Protein AF-A0A0F8V818-F1 (afdb_monomer)

Foldseek 3Di:
DDPDPVVVVVVVVVVVLPDQVVVVPCPPPDNDPVVVVVVVVVVVVVVVVVVVVVLVVLLVLLVVLVVQLVVLVVVVVVCVVDVDDDDDDVDPPVVSVCSNPVSVVCNVVGDPVSVVVNVVVVVVVVVVSVVSVVVVVVVVVVVD

Mean predicted aligned error: 12.67 Å

Secondary structure (DSSP, 8-state):
-PPPHHHHHHHHHHHT--S-TTTS---TT--S-HHHHHHHHHHHHHHHHTT-HHHHHHHHHHHHHHHHHHHHHHHHHHHHH----S---TTTTHHHHHHHHHHHHHGGGS-HHHHHHHHHHHHHHHHHHHHHHHHHHHHTTS--

Structure (mmCIF, N/CA/C/O backbone):
data_AF-A0A0F8V818-F1
#
_entry.id   AF-A0A0F8V818-F1
#
loop_
_atom_site.group_PDB
_atom_site.id
_atom_site.type_symbol
_atom_site.label_atom_id
_atom_site.label_alt_id
_atom_site.label_comp_id
_atom_site.label_asym_id
_atom_site.label_entity_id
_atom_site.label_seq_id
_atom_site.pdbx_PDB_ins_code
_atom_site.Cartn_x
_atom_site.Cartn_y
_atom_site.Cartn_z
_atom_site.occupancy
_atom_site.B_iso_or_equiv
_atom_site.auth_seq_id
_atom_site.auth_comp_id
_atom_site.auth_asym_id
_atom_site.auth_atom_id
_atom_site.pdbx_PDB_model_num
ATOM 1 N N . MET A 1 1 ? 0.451 -26.853 32.363 1.00 45.69 1 MET A N 1
ATOM 2 C CA . MET A 1 1 ? 1.096 -26.268 31.167 1.00 45.69 1 MET A CA 1
ATOM 3 C C . MET A 1 1 ? 0.194 -25.145 30.674 1.00 45.69 1 MET A C 1
ATOM 5 O O . MET A 1 1 ? -0.878 -25.428 30.160 1.00 45.69 1 MET A O 1
ATOM 9 N N . ILE A 1 2 ? 0.528 -23.893 30.990 1.00 48.06 2 ILE A N 1
ATOM 10 C CA . ILE A 1 2 ? -0.340 -22.730 30.742 1.00 48.06 2 ILE A CA 1
ATOM 11 C C . ILE A 1 2 ? -0.187 -22.356 29.259 1.00 48.06 2 ILE A C 1
ATOM 13 O O . ILE A 1 2 ? 0.933 -22.058 28.848 1.00 48.06 2 ILE A O 1
ATOM 17 N N . PRO A 1 3 ? -1.241 -22.419 28.425 1.00 54.75 3 PRO A N 1
ATOM 18 C CA . PRO A 1 3 ? -1.133 -22.014 27.030 1.00 54.75 3 PRO A CA 1
ATOM 19 C C . PRO A 1 3 ? -0.863 -20.508 26.973 1.00 54.75 3 PRO A C 1
ATOM 21 O O . PRO A 1 3 ? -1.653 -19.705 27.469 1.00 54.75 3 PRO A O 1
ATOM 24 N N . ASN A 1 4 ? 0.279 -20.137 26.397 1.00 67.75 4 ASN A N 1
ATOM 25 C CA . ASN A 1 4 ? 0.722 -18.754 26.282 1.00 67.75 4 ASN A CA 1
ATOM 26 C C . ASN A 1 4 ? -0.331 -17.928 25.527 1.00 67.75 4 ASN A C 1
ATOM 28 O O . ASN A 1 4 ? -0.783 -18.317 24.451 1.00 67.75 4 ASN A O 1
ATOM 32 N N . VAL A 1 5 ? -0.699 -16.764 26.067 1.00 65.06 5 VAL A N 1
ATOM 33 C CA . VAL A 1 5 ? -1.659 -15.813 25.465 1.00 65.06 5 VAL A CA 1
ATOM 34 C C . VAL A 1 5 ? -1.355 -15.499 23.995 1.00 65.06 5 VAL A C 1
ATOM 36 O O . VAL A 1 5 ? -2.276 -15.341 23.195 1.00 65.06 5 VAL A O 1
ATOM 39 N N . ASN A 1 6 ? -0.076 -15.522 23.612 1.00 59.53 6 ASN A N 1
ATOM 40 C CA . ASN A 1 6 ? 0.376 -15.337 22.234 1.00 59.53 6 ASN A CA 1
ATOM 41 C C . ASN A 1 6 ? -0.297 -16.330 21.267 1.00 59.53 6 ASN A C 1
ATOM 43 O O . ASN A 1 6 ? -0.726 -15.945 20.182 1.00 59.53 6 ASN A O 1
ATOM 47 N N . THR A 1 7 ? -0.498 -17.586 21.677 1.00 63.19 7 THR A N 1
ATOM 48 C CA . THR A 1 7 ? -1.087 -18.639 20.835 1.00 63.19 7 THR A CA 1
ATOM 49 C C . THR A 1 7 ? -2.550 -18.354 20.467 1.00 63.19 7 THR A C 1
ATOM 51 O O . THR A 1 7 ? -2.980 -18.689 19.362 1.00 63.19 7 THR A O 1
ATOM 54 N N . TYR A 1 8 ? -3.317 -17.688 21.339 1.00 65.75 8 TYR A N 1
ATOM 55 C CA . TYR A 1 8 ? -4.704 -17.298 21.045 1.00 65.75 8 TYR A CA 1
ATOM 56 C C . TYR A 1 8 ? -4.784 -16.135 20.052 1.00 65.75 8 TYR A C 1
ATOM 58 O O . TYR A 1 8 ? -5.671 -16.122 19.199 1.00 65.75 8 TYR A O 1
ATOM 66 N N . ILE A 1 9 ? -3.836 -15.196 20.123 1.00 63.19 9 ILE A N 1
ATOM 67 C CA . ILE A 1 9 ? -3.752 -14.057 19.200 1.00 63.19 9 ILE A CA 1
ATOM 68 C C . ILE A 1 9 ? -3.448 -14.565 17.785 1.00 63.19 9 ILE A C 1
ATOM 70 O O . ILE A 1 9 ? -4.182 -14.243 16.851 1.00 63.19 9 ILE A O 1
ATOM 74 N N . TYR A 1 10 ? -2.455 -15.449 17.625 1.00 63.62 10 TYR A N 1
ATOM 75 C CA . TYR A 1 10 ? -2.137 -16.048 16.321 1.00 63.62 10 TYR A CA 1
ATOM 76 C C . TYR A 1 10 ? -3.297 -16.882 15.755 1.00 63.62 10 TYR A C 1
ATOM 78 O O . TYR A 1 10 ? -3.594 -16.814 14.560 1.00 63.62 10 TYR A O 1
ATOM 86 N N . LYS A 1 11 ? -4.005 -17.630 16.613 1.00 60.75 11 LYS A N 1
ATOM 87 C CA . LYS A 1 11 ? -5.170 -18.435 16.214 1.00 60.75 11 LYS A CA 1
ATOM 88 C C . LYS A 1 11 ? -6.365 -17.576 15.788 1.00 60.75 11 LYS A C 1
ATOM 90 O O . LYS A 1 11 ? -7.110 -17.989 14.903 1.00 60.75 11 LYS A O 1
ATOM 95 N N . ASN A 1 12 ? -6.559 -16.399 16.382 1.00 57.84 12 ASN A N 1
ATOM 96 C CA . ASN A 1 12 ? -7.631 -15.485 15.985 1.00 57.84 12 ASN A CA 1
ATOM 97 C C . ASN A 1 12 ? -7.289 -14.713 14.702 1.00 57.84 12 ASN A C 1
ATOM 99 O O . ASN A 1 12 ? -8.152 -14.601 13.840 1.00 57.84 12 ASN A O 1
ATOM 103 N N . LEU A 1 13 ? -6.034 -14.295 14.509 1.00 59.09 13 LEU A N 1
ATOM 104 C CA . LEU A 1 13 ? -5.584 -13.653 13.265 1.00 59.09 13 LEU A CA 1
ATOM 105 C C . LEU A 1 13 ? -5.668 -14.595 12.049 1.00 59.09 13 LEU A C 1
ATOM 107 O O . LEU A 1 13 ? -6.006 -14.167 10.948 1.00 59.09 13 LEU A O 1
ATOM 111 N N . SER A 1 14 ? -5.426 -15.900 12.229 1.00 56.56 14 SER A N 1
ATOM 112 C CA . SER A 1 14 ? -5.572 -16.873 11.133 1.00 56.56 14 SER A CA 1
ATOM 113 C C . SER A 1 14 ? -7.037 -17.187 10.782 1.00 56.56 14 SER A C 1
ATOM 115 O O . SER A 1 14 ? -7.329 -17.643 9.670 1.00 56.56 14 SER A O 1
ATOM 117 N N . ARG A 1 15 ? -7.987 -16.899 11.690 1.00 55.38 15 ARG A N 1
ATOM 118 C CA . ARG A 1 15 ? -9.432 -17.068 11.451 1.00 55.38 15 ARG A CA 1
ATOM 119 C C . ARG A 1 15 ? -10.023 -16.007 10.533 1.00 55.38 15 ARG A C 1
ATOM 121 O O . ARG A 1 15 ? -11.093 -16.268 9.980 1.00 55.38 15 ARG A O 1
ATOM 128 N N . ASP A 1 16 ? -9.333 -14.893 10.297 1.00 58.44 16 ASP A N 1
ATOM 129 C CA . ASP A 1 16 ? -9.851 -13.802 9.465 1.00 58.44 16 ASP A CA 1
ATOM 130 C C . ASP A 1 16 ? -9.933 -14.153 7.968 1.00 58.44 16 ASP A C 1
ATOM 132 O O . ASP A 1 16 ? -10.408 -13.349 7.172 1.00 58.44 16 ASP A O 1
ATOM 136 N N . LYS A 1 17 ? -9.557 -15.381 7.560 1.00 52.41 17 LYS A N 1
ATOM 137 C CA . LYS A 1 17 ? -9.776 -15.967 6.213 1.00 52.41 17 LYS A CA 1
ATOM 138 C C . LYS A 1 17 ? -9.287 -15.096 5.033 1.00 52.41 17 LYS A C 1
ATOM 140 O O . LYS A 1 17 ? -9.582 -15.433 3.888 1.00 52.41 17 LYS A O 1
ATOM 145 N N . PHE A 1 18 ? -8.513 -14.040 5.288 1.00 49.16 18 PHE A N 1
ATOM 146 C CA . PHE A 1 18 ? -7.935 -13.148 4.277 1.00 49.16 18 PHE A CA 1
ATOM 147 C C . PHE A 1 18 ? -6.716 -13.751 3.570 1.00 49.16 18 PHE A C 1
ATOM 149 O O . PHE A 1 18 ? -6.362 -13.313 2.479 1.00 49.16 18 PHE A O 1
ATOM 156 N N . LEU A 1 19 ? -6.092 -14.772 4.161 1.00 47.53 19 LEU A N 1
ATOM 157 C CA . LEU A 1 19 ? -4.898 -15.415 3.625 1.00 47.53 19 LEU A CA 1
ATOM 158 C C . LEU A 1 19 ? -5.284 -16.740 2.938 1.00 47.53 19 LEU A C 1
ATOM 160 O O . LEU A 1 19 ? -5.944 -17.583 3.561 1.00 47.53 19 LEU A O 1
ATOM 164 N N . PRO A 1 20 ? -4.924 -16.949 1.655 1.00 48.81 20 PRO A N 1
ATOM 165 C CA . PRO A 1 20 ? -5.144 -18.225 0.984 1.00 48.81 20 PRO A CA 1
ATOM 166 C C . PRO A 1 20 ? -4.403 -19.340 1.734 1.00 48.81 20 PRO A C 1
ATOM 168 O O . PRO A 1 20 ? -3.297 -19.143 2.233 1.00 48.81 20 PRO A O 1
ATOM 171 N N . ALA A 1 21 ? -5.007 -20.530 1.809 1.00 51.41 21 ALA A N 1
ATOM 172 C CA . ALA A 1 21 ? -4.482 -21.665 2.578 1.00 51.41 21 ALA A CA 1
ATOM 173 C C . ALA A 1 21 ? -3.060 -22.100 2.159 1.00 51.41 21 ALA A C 1
ATOM 175 O O . ALA A 1 21 ? -2.356 -22.719 2.949 1.00 51.41 21 ALA A O 1
ATOM 176 N N . SER A 1 22 ? -2.612 -21.728 0.957 1.00 51.41 22 SER A N 1
ATOM 177 C CA . SER A 1 22 ? -1.247 -21.942 0.467 1.00 51.41 22 SER A CA 1
ATOM 178 C C . SER A 1 22 ? -0.187 -21.090 1.179 1.00 51.41 22 SER A C 1
ATOM 180 O O . SER A 1 22 ? 0.942 -21.547 1.303 1.00 51.41 22 SER A O 1
ATOM 182 N N . LEU A 1 23 ? -0.537 -19.908 1.707 1.00 47.84 23 LEU A N 1
ATOM 183 C CA . LEU A 1 23 ? 0.340 -19.124 2.595 1.00 47.84 23 LEU A CA 1
ATOM 184 C C . LEU A 1 23 ? 0.236 -19.558 4.066 1.00 47.84 23 LEU A C 1
ATOM 186 O O . LEU A 1 23 ? 1.061 -19.156 4.875 1.00 47.84 23 LEU A O 1
ATOM 190 N N . SER A 1 24 ? -0.754 -20.385 4.420 1.00 47.47 24 SER A N 1
ATOM 191 C CA . SER A 1 24 ? -0.896 -20.937 5.775 1.00 47.47 24 SER A CA 1
ATOM 192 C C . SER A 1 24 ? 0.025 -22.133 6.032 1.00 47.47 24 SER A C 1
ATOM 194 O O . SER A 1 24 ? 0.107 -22.588 7.171 1.00 47.47 24 SER A O 1
ATOM 196 N N . SER A 1 25 ? 0.721 -22.642 5.011 1.00 46.50 25 SER A N 1
ATOM 197 C CA . SER A 1 25 ? 1.783 -23.637 5.183 1.00 46.50 25 SER A CA 1
ATOM 198 C C . SER A 1 25 ? 3.101 -22.943 5.538 1.00 46.50 25 SER A C 1
ATOM 200 O O . SER A 1 25 ? 4.115 -23.111 4.861 1.00 46.50 25 SER A O 1
ATOM 202 N N . ILE A 1 26 ? 3.082 -22.125 6.591 1.00 50.94 26 ILE A N 1
ATOM 203 C CA . ILE A 1 26 ? 4.309 -21.665 7.238 1.00 50.94 26 ILE A CA 1
ATOM 204 C C . ILE A 1 26 ? 4.878 -22.900 7.929 1.00 50.94 26 ILE A C 1
ATOM 206 O O . ILE A 1 26 ? 4.212 -23.543 8.740 1.00 50.94 26 ILE A O 1
ATOM 210 N N . ASN A 1 27 ? 6.074 -23.298 7.506 1.00 44.22 27 ASN A N 1
ATOM 211 C CA . ASN A 1 27 ? 6.727 -24.491 8.008 1.00 44.22 27 ASN A CA 1
ATOM 212 C C . ASN A 1 27 ? 6.948 -24.316 9.519 1.00 44.22 27 ASN A C 1
ATOM 214 O O . ASN A 1 27 ? 7.609 -23.371 9.940 1.00 44.22 27 ASN A O 1
ATOM 218 N N . SER A 1 28 ? 6.378 -25.224 10.317 1.00 49.22 28 SER A N 1
ATOM 219 C CA . SER A 1 28 ? 6.155 -25.146 11.775 1.00 49.22 28 SER A CA 1
ATOM 220 C C . SER A 1 28 ? 7.418 -25.016 12.657 1.00 49.22 28 SER A C 1
ATOM 222 O O . SER A 1 28 ? 7.341 -25.235 13.866 1.00 49.22 28 SER A O 1
ATOM 224 N N . LYS A 1 29 ? 8.595 -24.724 12.089 1.00 47.09 29 LYS A N 1
ATOM 225 C CA . LYS A 1 29 ? 9.881 -24.739 12.805 1.00 47.09 29 LYS A CA 1
ATOM 226 C C . LYS A 1 29 ? 10.702 -23.451 12.678 1.00 47.09 29 LYS A C 1
ATOM 228 O O . LYS A 1 29 ? 11.504 -23.1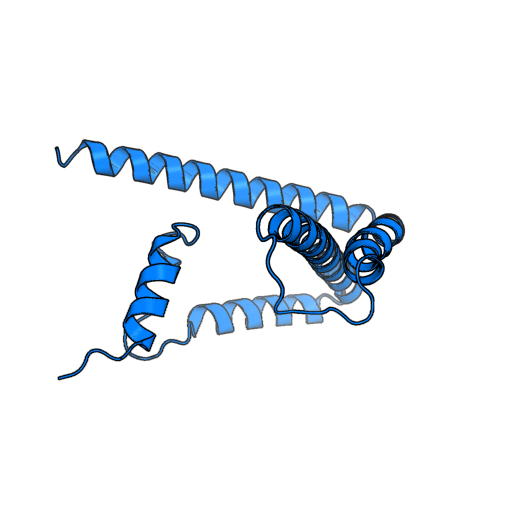78 13.560 1.00 47.09 29 LYS A O 1
ATOM 233 N N . PHE A 1 30 ? 10.481 -22.661 11.628 1.00 50.50 30 PHE A N 1
ATOM 234 C CA . PHE A 1 30 ? 11.063 -21.331 11.443 1.00 50.50 30 PHE A CA 1
ATOM 235 C C . PHE A 1 30 ? 9.987 -20.477 10.779 1.00 50.50 30 PHE A C 1
ATOM 237 O O . PHE A 1 30 ? 9.750 -20.620 9.584 1.00 50.50 30 PHE A O 1
ATOM 244 N N . ASP A 1 31 ? 9.327 -19.604 11.537 1.00 55.94 31 ASP A N 1
ATOM 245 C CA . ASP A 1 31 ? 8.253 -18.697 11.090 1.00 55.94 31 ASP A CA 1
ATOM 246 C C . ASP A 1 31 ? 8.662 -17.699 9.974 1.00 55.94 31 ASP A C 1
ATOM 248 O O . ASP A 1 31 ? 7.966 -16.718 9.720 1.00 55.94 31 ASP A O 1
ATOM 252 N N . SER A 1 32 ? 9.794 -17.910 9.294 1.00 55.19 32 SER A N 1
ATOM 253 C CA . SER A 1 32 ? 10.297 -17.052 8.229 1.00 55.19 32 SER A CA 1
ATOM 254 C C . SER A 1 32 ? 10.116 -17.719 6.859 1.00 55.19 32 SER A C 1
ATOM 256 O O . SER A 1 32 ? 10.679 -18.789 6.602 1.00 55.19 32 SER A O 1
ATOM 258 N N . PRO A 1 33 ? 9.342 -17.118 5.938 1.00 62.47 33 PRO A N 1
ATOM 259 C CA . PRO A 1 33 ? 9.134 -17.648 4.599 1.00 62.47 33 PRO A CA 1
ATOM 260 C C . PRO A 1 33 ? 10.384 -17.410 3.734 1.00 62.47 33 PRO A C 1
ATOM 262 O O . PRO A 1 33 ? 10.408 -16.524 2.881 1.00 62.47 33 PRO A O 1
ATOM 265 N N . HIS A 1 34 ? 11.429 -18.221 3.926 1.00 70.94 34 HIS A N 1
ATOM 266 C CA . HIS A 1 34 ? 12.706 -18.102 3.205 1.00 70.94 34 HIS A CA 1
ATOM 267 C C . HIS A 1 34 ? 12.540 -18.097 1.676 1.00 70.94 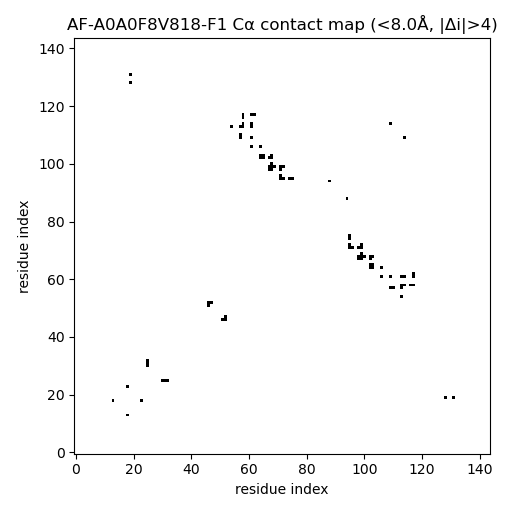34 HIS A C 1
ATOM 269 O O . HIS A 1 34 ? 13.219 -17.350 0.979 1.00 70.94 34 HIS A O 1
ATOM 275 N N . ILE A 1 35 ? 11.583 -18.871 1.156 1.00 71.69 35 ILE A N 1
ATOM 276 C CA . ILE A 1 35 ? 11.271 -18.926 -0.279 1.00 71.69 35 ILE A CA 1
ATOM 277 C C . ILE A 1 35 ? 10.710 -17.585 -0.772 1.00 71.69 35 ILE A C 1
ATOM 279 O O . ILE A 1 35 ? 11.105 -17.110 -1.832 1.00 71.69 35 ILE A O 1
ATOM 283 N N . ALA A 1 36 ? 9.835 -16.940 0.007 1.00 72.44 36 ALA A N 1
ATOM 284 C CA . ALA A 1 36 ? 9.288 -15.635 -0.359 1.00 72.44 36 ALA A CA 1
ATOM 285 C C . ALA A 1 36 ? 10.384 -14.562 -0.381 1.00 72.44 36 ALA A C 1
ATOM 287 O O . ALA A 1 36 ? 10.402 -13.745 -1.293 1.00 72.44 36 ALA A O 1
ATOM 288 N N . ILE A 1 37 ? 11.319 -14.611 0.574 1.00 81.44 37 ILE A N 1
ATOM 289 C CA . ILE A 1 37 ? 12.452 -13.676 0.655 1.00 81.44 37 ILE A CA 1
ATOM 290 C C . ILE A 1 37 ? 13.372 -13.819 -0.565 1.00 81.44 37 ILE A C 1
ATOM 292 O O . ILE A 1 37 ? 13.765 -12.821 -1.161 1.00 81.44 37 ILE A O 1
ATOM 296 N N . ILE A 1 38 ? 13.699 -15.049 -0.972 1.00 83.62 38 ILE A N 1
ATOM 297 C CA . ILE A 1 38 ? 14.557 -15.285 -2.144 1.00 83.62 38 ILE A CA 1
ATOM 298 C C . ILE A 1 38 ? 13.865 -14.806 -3.427 1.00 83.62 38 ILE A C 1
ATOM 300 O O . ILE A 1 38 ? 14.494 -14.161 -4.264 1.00 83.62 38 ILE A O 1
ATOM 304 N N . ILE A 1 39 ? 12.564 -15.070 -3.573 1.00 81.75 39 ILE A N 1
ATOM 305 C CA . ILE A 1 39 ? 11.793 -14.626 -4.741 1.00 81.75 39 ILE A CA 1
ATOM 306 C C . ILE A 1 39 ? 11.739 -13.097 -4.809 1.00 81.75 39 ILE A C 1
ATOM 308 O O . ILE A 1 39 ? 12.033 -12.529 -5.861 1.00 81.75 39 ILE A O 1
ATOM 312 N N . THR A 1 40 ? 11.401 -12.414 -3.711 1.00 81.31 40 THR A N 1
ATOM 313 C CA . THR A 1 40 ? 11.355 -10.942 -3.699 1.00 81.31 40 THR A CA 1
ATOM 314 C C . THR A 1 40 ? 12.731 -10.335 -3.949 1.00 81.31 40 THR A C 1
ATOM 316 O O . THR A 1 40 ? 12.822 -9.322 -4.641 1.00 81.31 40 THR A O 1
ATOM 319 N N . PHE A 1 41 ? 13.799 -10.973 -3.465 1.00 86.19 41 PHE A N 1
ATOM 320 C CA . PHE A 1 41 ? 15.173 -10.560 -3.733 1.00 86.19 41 PHE A CA 1
ATOM 321 C C . PHE A 1 41 ? 15.536 -10.665 -5.219 1.00 86.19 41 PHE A C 1
ATOM 323 O O . PHE A 1 41 ? 16.005 -9.685 -5.792 1.00 86.19 41 PHE A O 1
ATOM 330 N N . ILE A 1 42 ? 15.270 -11.806 -5.867 1.00 88.44 42 ILE A N 1
ATOM 331 C CA . ILE A 1 42 ? 15.557 -12.009 -7.300 1.00 88.44 42 ILE A CA 1
ATOM 332 C C . ILE A 1 42 ? 14.777 -11.010 -8.160 1.00 88.44 42 ILE A C 1
ATOM 334 O O . ILE A 1 42 ? 15.335 -10.408 -9.082 1.00 88.44 42 ILE A O 1
ATOM 338 N N . VAL A 1 43 ? 13.496 -10.804 -7.842 1.00 84.75 43 VAL A N 1
ATOM 339 C CA . VAL A 1 43 ? 12.644 -9.836 -8.540 1.00 84.75 43 VAL A CA 1
ATOM 340 C C . VAL A 1 43 ? 13.229 -8.432 -8.379 1.00 84.75 43 VAL A C 1
ATOM 342 O O . VAL A 1 43 ? 13.551 -7.792 -9.378 1.00 84.75 43 VAL A O 1
ATOM 345 N N . SER A 1 44 ? 13.468 -7.989 -7.143 1.00 83.06 44 SER A N 1
ATOM 346 C CA . SER A 1 44 ? 14.043 -6.668 -6.858 1.00 83.06 44 SER A CA 1
ATOM 347 C C . SER A 1 44 ? 15.381 -6.445 -7.576 1.00 83.06 44 SER A C 1
ATOM 349 O O . SER A 1 44 ? 15.570 -5.421 -8.231 1.00 83.06 44 SER A O 1
ATOM 351 N N . LEU A 1 45 ? 16.279 -7.436 -7.551 1.00 87.25 45 LEU A N 1
ATOM 352 C CA . LEU A 1 45 ? 17.576 -7.369 -8.225 1.00 87.25 45 LEU A CA 1
ATOM 353 C C . LEU A 1 45 ? 17.436 -7.199 -9.748 1.00 87.25 45 LEU A C 1
ATOM 355 O O . LEU A 1 45 ? 18.103 -6.352 -10.337 1.00 87.25 45 LEU A O 1
ATOM 359 N N . SER A 1 46 ? 16.530 -7.950 -10.379 1.00 83.69 46 SER A N 1
ATOM 360 C CA . SER A 1 46 ? 16.269 -7.849 -11.827 1.00 83.69 46 SER A CA 1
ATOM 361 C C . SER A 1 46 ? 15.741 -6.465 -12.225 1.00 83.69 46 SER A C 1
ATOM 363 O O . SER A 1 46 ? 16.073 -5.924 -13.282 1.00 83.69 46 SER A O 1
ATOM 365 N N . LEU A 1 47 ? 14.929 -5.868 -11.355 1.00 81.12 47 LEU A N 1
ATOM 366 C CA . LEU A 1 47 ? 14.343 -4.548 -11.560 1.00 81.12 47 LEU A CA 1
ATOM 367 C C . LEU A 1 47 ? 15.373 -3.420 -11.393 1.00 81.12 47 LEU A C 1
ATOM 369 O O . LEU A 1 47 ? 15.360 -2.472 -12.180 1.00 81.12 47 LEU A O 1
ATOM 373 N N . VAL A 1 48 ? 16.303 -3.545 -10.439 1.00 83.25 48 VAL A N 1
ATOM 374 C CA . VAL A 1 48 ? 17.434 -2.610 -10.286 1.00 83.25 48 VAL A CA 1
ATOM 375 C C . VAL A 1 48 ? 18.314 -2.615 -11.537 1.00 83.25 48 VAL A C 1
ATOM 377 O O . VAL A 1 48 ? 18.656 -1.551 -12.048 1.00 83.25 48 VAL A O 1
ATOM 380 N N . LEU A 1 49 ? 18.613 -3.797 -12.083 1.00 84.38 49 LEU A N 1
ATOM 381 C CA . LEU A 1 49 ? 19.396 -3.932 -13.318 1.00 84.38 49 LEU A CA 1
ATOM 382 C C . LEU A 1 49 ? 18.696 -3.326 -14.545 1.00 84.38 49 LEU A C 1
ATOM 384 O O . LEU A 1 49 ? 19.364 -2.871 -15.468 1.00 84.38 49 LEU A O 1
ATOM 388 N N . SER A 1 50 ? 17.362 -3.275 -14.547 1.00 80.81 50 SER A N 1
ATOM 389 C CA . SER A 1 50 ? 16.570 -2.700 -15.644 1.00 80.81 50 SER A CA 1
ATOM 390 C C . SER A 1 50 ? 16.534 -1.162 -15.638 1.00 80.81 50 SER A C 1
ATOM 392 O O . SER A 1 50 ? 15.926 -0.570 -16.526 1.00 80.81 50 SER A O 1
ATOM 394 N N . ASN A 1 51 ? 17.153 -0.500 -14.649 1.00 78.38 51 ASN A N 1
ATOM 395 C CA . ASN A 1 51 ? 17.234 0.961 -14.487 1.00 78.38 51 ASN A CA 1
ATOM 396 C C . ASN A 1 51 ? 15.877 1.709 -14.485 1.00 78.38 51 ASN A C 1
ATOM 398 O O . ASN A 1 51 ? 15.824 2.927 -14.637 1.00 78.38 51 ASN A O 1
ATOM 402 N N . GLN A 1 52 ? 14.762 1.002 -14.271 1.00 80.50 52 GLN A N 1
ATOM 403 C CA . GLN A 1 52 ? 13.404 1.564 -14.200 1.00 80.50 52 GLN A CA 1
ATOM 404 C C . GLN A 1 52 ? 12.960 1.825 -12.753 1.00 80.50 52 GLN A C 1
ATOM 406 O O . GLN A 1 52 ? 11.791 1.671 -12.396 1.00 80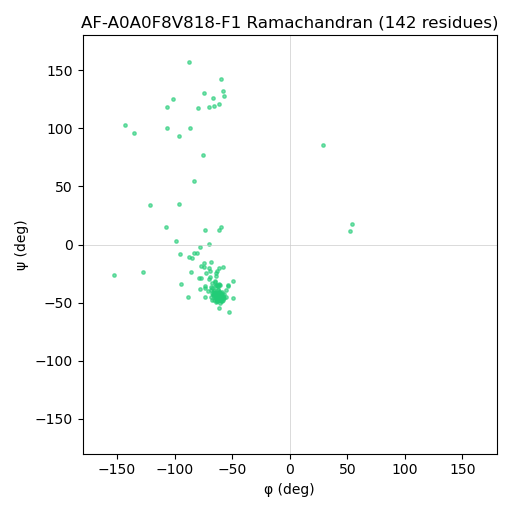.50 52 GLN A O 1
ATOM 411 N N . VAL A 1 53 ? 13.895 2.228 -11.890 1.00 82.38 53 VAL A N 1
ATOM 412 C CA . VAL A 1 53 ? 13.635 2.414 -10.452 1.00 82.38 53 VAL A CA 1
ATOM 413 C C . VAL A 1 53 ? 12.546 3.467 -10.208 1.00 82.38 53 VAL A C 1
ATOM 415 O O . VAL A 1 53 ? 11.710 3.292 -9.324 1.00 82.38 53 VAL A O 1
ATOM 418 N N . GLY A 1 54 ? 12.494 4.513 -11.041 1.00 83.00 54 GLY A N 1
ATOM 419 C CA . GLY A 1 54 ? 11.469 5.559 -10.965 1.00 83.00 54 GLY A CA 1
ATOM 420 C C . GLY A 1 54 ? 10.043 5.041 -11.178 1.00 83.00 54 GLY A C 1
ATOM 421 O O . GLY A 1 54 ? 9.137 5.413 -10.436 1.00 83.00 54 GLY A O 1
ATOM 422 N N . PHE A 1 55 ? 9.841 4.119 -12.122 1.00 83.31 55 PHE A N 1
ATOM 423 C CA . PHE A 1 55 ? 8.519 3.548 -12.398 1.00 83.31 55 PHE A CA 1
ATOM 424 C C . PHE A 1 55 ? 8.006 2.707 -11.216 1.00 83.31 55 PHE A C 1
ATOM 426 O O . PHE A 1 55 ? 6.860 2.828 -10.784 1.00 83.31 55 PHE A O 1
ATOM 433 N N . ILE A 1 56 ? 8.885 1.902 -10.617 1.00 84.44 56 ILE A N 1
ATOM 434 C CA . ILE A 1 56 ? 8.553 1.056 -9.460 1.00 84.44 56 ILE A CA 1
ATOM 435 C C . ILE A 1 56 ? 8.289 1.912 -8.222 1.00 84.44 56 ILE A C 1
ATOM 437 O O . ILE A 1 56 ? 7.370 1.625 -7.448 1.00 84.44 56 ILE A O 1
ATOM 441 N N . ALA A 1 57 ? 9.078 2.973 -8.037 1.00 86.94 57 ALA A N 1
ATOM 442 C CA . ALA A 1 57 ? 8.875 3.942 -6.970 1.00 86.94 57 ALA A CA 1
ATOM 443 C C . ALA A 1 57 ? 7.502 4.617 -7.097 1.00 86.94 57 ALA A C 1
ATOM 445 O O . ALA A 1 57 ? 6.788 4.717 -6.099 1.00 86.94 57 ALA A O 1
ATOM 446 N N . SER A 1 58 ? 7.087 4.983 -8.314 1.00 88.38 58 SER A N 1
ATOM 447 C CA . SER A 1 58 ? 5.755 5.536 -8.583 1.00 88.38 58 SER A CA 1
ATOM 448 C C . SER A 1 58 ? 4.636 4.561 -8.196 1.00 88.38 58 SER A C 1
ATOM 450 O O . SER A 1 58 ? 3.733 4.934 -7.445 1.00 88.38 58 SER A O 1
ATOM 452 N N . ILE A 1 59 ? 4.718 3.288 -8.602 1.00 88.69 59 ILE A N 1
ATOM 453 C CA . ILE A 1 59 ? 3.722 2.259 -8.235 1.00 88.69 59 ILE A CA 1
ATOM 454 C C . ILE A 1 59 ? 3.676 2.031 -6.716 1.00 88.69 59 ILE A C 1
ATOM 456 O O . ILE A 1 59 ? 2.600 1.911 -6.116 1.00 88.69 59 ILE A O 1
ATOM 460 N N . THR A 1 60 ? 4.844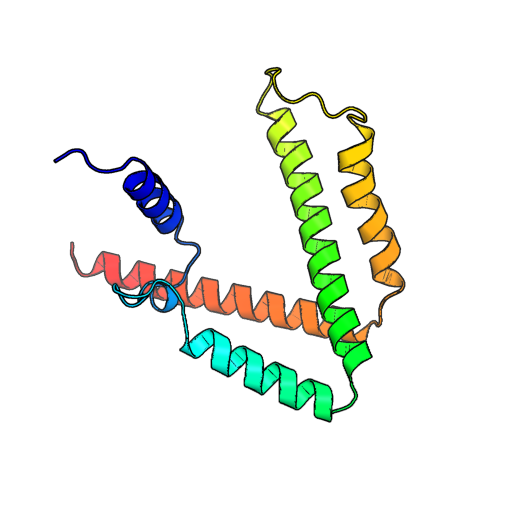 1.970 -6.078 1.00 89.31 60 THR A N 1
ATOM 461 C CA . THR A 1 60 ? 4.962 1.740 -4.631 1.00 89.31 60 THR A CA 1
ATOM 462 C C . THR A 1 60 ? 4.371 2.906 -3.847 1.00 89.31 60 THR A C 1
ATOM 464 O O . THR A 1 60 ? 3.594 2.695 -2.914 1.00 89.31 60 THR A O 1
ATOM 467 N N . ASN A 1 61 ? 4.680 4.137 -4.256 1.00 90.88 61 ASN A N 1
ATOM 468 C CA . ASN A 1 61 ? 4.144 5.336 -3.628 1.00 90.88 61 ASN A CA 1
ATOM 469 C C . ASN A 1 61 ? 2.618 5.384 -3.770 1.00 90.88 61 ASN A C 1
ATOM 471 O O . ASN A 1 61 ? 1.919 5.558 -2.775 1.00 90.88 61 ASN A O 1
ATOM 475 N N . LEU A 1 62 ? 2.084 5.103 -4.963 1.00 91.44 62 LEU A N 1
ATOM 476 C CA . LEU A 1 62 ? 0.640 5.028 -5.189 1.00 91.44 62 LEU A CA 1
ATOM 477 C C . LEU A 1 62 ? -0.043 4.002 -4.270 1.00 91.44 62 LEU A C 1
ATOM 479 O O . LEU A 1 62 ? -1.083 4.293 -3.679 1.00 91.44 62 LEU A O 1
ATOM 483 N N . SER A 1 63 ? 0.569 2.829 -4.091 1.00 89.56 63 SER A N 1
ATOM 484 C CA . SER A 1 63 ? 0.067 1.797 -3.173 1.00 89.56 63 SER A CA 1
ATOM 485 C C . SER A 1 63 ? -0.017 2.322 -1.739 1.00 89.56 63 SER A C 1
ATOM 487 O O . SER A 1 63 ? -1.034 2.157 -1.062 1.00 89.56 63 SER A O 1
ATOM 489 N N . TYR A 1 64 ? 1.039 3.000 -1.288 1.00 91.56 64 TYR A N 1
ATOM 490 C CA . TYR A 1 64 ? 1.100 3.597 0.041 1.00 91.56 64 TYR A CA 1
ATOM 491 C C . TYR A 1 64 ? 0.054 4.705 0.226 1.00 91.56 64 TYR A C 1
ATOM 493 O O . TYR A 1 64 ? -0.646 4.721 1.240 1.00 91.56 64 TYR A O 1
ATOM 501 N N . MET A 1 65 ? -0.121 5.576 -0.771 1.00 92.69 65 MET A N 1
ATOM 502 C CA . MET A 1 65 ? -1.126 6.643 -0.757 1.00 92.69 65 MET A CA 1
ATOM 503 C C . MET A 1 65 ? -2.542 6.097 -0.576 1.00 92.69 65 MET A C 1
ATOM 505 O O . MET A 1 65 ? -3.288 6.579 0.276 1.00 92.69 65 MET A O 1
ATOM 509 N N . ILE A 1 66 ? -2.893 5.049 -1.323 1.00 91.12 66 ILE A N 1
ATOM 510 C CA . ILE A 1 66 ? -4.209 4.410 -1.236 1.00 91.12 66 ILE A CA 1
ATOM 511 C C . ILE A 1 66 ? -4.416 3.783 0.143 1.00 91.12 66 ILE A C 1
ATOM 513 O O . ILE A 1 66 ? -5.460 3.997 0.762 1.00 91.12 66 ILE A O 1
ATOM 517 N N . ILE A 1 67 ? -3.424 3.046 0.655 1.00 92.19 67 ILE A N 1
ATOM 518 C CA . ILE A 1 67 ? -3.502 2.435 1.989 1.00 92.19 67 ILE A CA 1
ATOM 519 C C . ILE A 1 67 ? -3.699 3.513 3.057 1.00 92.19 67 ILE A C 1
ATOM 521 O O . ILE A 1 67 ? -4.574 3.359 3.908 1.00 92.19 67 ILE A O 1
ATOM 525 N N . LEU A 1 68 ? -2.954 4.619 2.998 1.00 92.06 68 LEU A N 1
ATOM 526 C CA . LEU A 1 68 ? -3.113 5.726 3.940 1.00 92.06 68 LEU A CA 1
ATOM 527 C C . LEU A 1 68 ? -4.516 6.335 3.896 1.00 92.06 68 LEU A C 1
ATOM 529 O O . LEU A 1 68 ? -5.117 6.534 4.955 1.00 92.06 68 LEU A O 1
ATOM 533 N N . SER A 1 69 ? -5.072 6.571 2.706 1.00 91.19 69 SER A N 1
ATOM 534 C CA . SER A 1 69 ? -6.449 7.057 2.573 1.00 91.19 69 SER A CA 1
ATOM 535 C C . SER A 1 69 ? -7.458 6.068 3.175 1.00 91.19 69 SER A C 1
ATOM 537 O O . SER A 1 69 ? -8.359 6.479 3.909 1.00 91.19 69 SER A O 1
ATOM 539 N N . PHE A 1 70 ? -7.287 4.762 2.944 1.00 91.50 70 PHE A N 1
ATOM 540 C CA . PHE A 1 70 ? -8.131 3.722 3.548 1.00 91.50 70 PHE A CA 1
ATOM 541 C C . PHE A 1 70 ? -8.003 3.668 5.072 1.00 91.50 70 PHE A C 1
ATOM 543 O O . PHE A 1 70 ? -9.017 3.562 5.763 1.00 91.50 70 PHE A O 1
ATOM 550 N N . VAL A 1 71 ? -6.787 3.767 5.609 1.00 89.81 71 VAL A N 1
ATOM 551 C CA . VAL A 1 71 ? -6.538 3.800 7.057 1.00 89.81 71 VAL A CA 1
ATOM 552 C C . VAL A 1 71 ? -7.178 5.042 7.674 1.00 89.81 71 VAL A C 1
ATOM 554 O O . VAL A 1 71 ? -7.865 4.924 8.687 1.00 89.81 71 VAL A O 1
ATOM 557 N N . GLY A 1 72 ? -7.040 6.213 7.047 1.00 88.12 72 GLY A N 1
ATOM 558 C CA . GLY A 1 72 ? -7.703 7.440 7.491 1.00 88.12 72 GLY A CA 1
ATOM 559 C C . GLY A 1 72 ? -9.226 7.282 7.561 1.00 88.12 72 GLY A C 1
ATOM 560 O O . GLY A 1 72 ? -9.840 7.611 8.579 1.00 88.12 72 GLY A O 1
ATOM 561 N N . LEU A 1 73 ? -9.837 6.697 6.525 1.00 88.56 73 LEU A N 1
ATOM 562 C CA . LEU A 1 73 ? -11.271 6.387 6.506 1.00 88.56 73 LEU A CA 1
ATOM 563 C C . LEU A 1 73 ? -11.663 5.365 7.581 1.00 88.56 73 LEU A C 1
ATOM 565 O O . LEU A 1 73 ? -12.691 5.532 8.240 1.00 88.56 73 LEU A O 1
ATOM 569 N N . ALA A 1 74 ? -10.858 4.321 7.777 1.00 87.06 74 ALA A N 1
ATOM 570 C CA . ALA A 1 74 ? -11.093 3.303 8.795 1.00 87.06 74 ALA A CA 1
ATOM 571 C C . ALA A 1 74 ? -11.055 3.905 10.204 1.00 87.06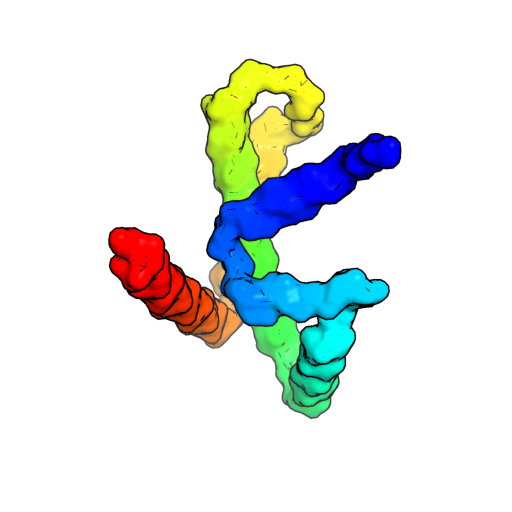 74 ALA A C 1
ATOM 573 O O . ALA A 1 74 ? -11.938 3.612 11.005 1.00 87.06 74 ALA A O 1
ATOM 574 N N . VAL A 1 75 ? -10.101 4.796 10.485 1.00 85.38 75 VAL A N 1
ATOM 575 C CA . VAL A 1 75 ? -9.995 5.509 11.766 1.00 85.38 75 VAL A CA 1
ATOM 576 C C . VAL A 1 75 ? -11.198 6.428 11.987 1.00 85.38 75 VAL A C 1
ATOM 578 O O . VAL A 1 75 ? -11.791 6.397 13.067 1.00 85.38 75 VAL A O 1
ATOM 581 N N . LEU A 1 76 ? -11.606 7.203 10.974 1.00 83.31 76 LEU A N 1
ATOM 582 C CA . LEU A 1 76 ? -12.807 8.046 11.057 1.00 83.31 76 LEU A CA 1
ATOM 583 C C . LEU A 1 76 ? -14.067 7.213 11.316 1.00 83.31 76 LEU A C 1
ATOM 585 O O . LEU A 1 76 ? -14.899 7.578 12.148 1.00 83.31 76 LEU A O 1
ATOM 589 N N . LYS A 1 77 ? -14.199 6.074 10.629 1.00 83.50 77 LYS A N 1
ATOM 590 C CA . LYS A 1 77 ? -15.332 5.165 10.794 1.00 83.50 77 LYS A CA 1
ATOM 591 C C . LYS A 1 77 ? -15.326 4.507 12.171 1.00 83.50 77 LYS A C 1
ATOM 593 O O . LYS A 1 77 ? -16.355 4.522 12.834 1.00 83.50 77 LYS A O 1
ATOM 598 N N . LEU A 1 78 ? -14.192 3.975 12.622 1.00 79.44 78 LEU A N 1
ATOM 599 C CA . LEU A 1 78 ? -14.064 3.295 13.913 1.00 79.44 78 LEU A CA 1
ATOM 600 C C . LEU A 1 78 ? -14.359 4.245 15.078 1.00 79.44 78 LEU A C 1
ATOM 602 O O . LEU A 1 78 ? -15.066 3.877 16.010 1.00 79.44 78 LEU A O 1
ATOM 606 N N . ARG A 1 79 ? -13.927 5.505 14.971 1.00 72.69 79 ARG A N 1
ATOM 607 C CA . ARG A 1 79 ? -14.209 6.528 15.984 1.00 72.69 79 ARG A CA 1
ATOM 608 C C . ARG A 1 79 ? -15.681 6.941 16.047 1.00 72.69 79 ARG A C 1
ATOM 610 O O . ARG A 1 79 ? -16.120 7.416 17.085 1.00 72.69 79 ARG A O 1
ATOM 617 N N . LYS A 1 80 ? -16.451 6.743 14.970 1.00 70.25 80 LYS A N 1
ATOM 618 C CA . LYS A 1 80 ? -17.913 6.924 14.988 1.00 70.25 80 LYS A CA 1
ATOM 619 C C . LYS A 1 80 ? -18.629 5.804 15.757 1.00 70.25 80 LYS A C 1
ATOM 621 O O . LYS A 1 80 ? -19.740 6.022 16.222 1.00 70.25 80 LYS A O 1
ATOM 626 N N . PHE A 1 81 ? -18.020 4.620 15.867 1.00 67.94 81 PHE A N 1
ATOM 627 C CA . PHE A 1 81 ? -18.591 3.472 16.581 1.00 67.94 81 PHE A CA 1
ATOM 628 C C . PHE A 1 81 ? -18.113 3.370 18.036 1.00 67.94 81 PHE A C 1
ATOM 630 O O . PHE A 1 81 ? -18.885 2.955 18.897 1.00 67.94 81 PHE A O 1
ATOM 637 N N . GLU A 1 82 ? -16.869 3.755 18.332 1.00 65.69 82 GLU A N 1
ATOM 638 C CA . GLU A 1 82 ? -16.330 3.751 19.695 1.00 65.69 82 GLU A CA 1
ATOM 639 C C . GLU A 1 82 ? -16.436 5.132 20.353 1.00 65.69 82 GLU A C 1
ATOM 641 O O . GLU A 1 82 ? -15.541 5.971 20.268 1.00 65.69 82 GLU A O 1
ATOM 646 N N . ASP A 1 83 ? -17.529 5.344 21.083 1.00 60.91 83 ASP A N 1
ATOM 647 C CA . ASP A 1 83 ? -17.842 6.603 21.774 1.00 60.91 83 ASP A CA 1
ATOM 648 C C . ASP A 1 83 ? -16.995 6.883 23.041 1.00 60.91 83 ASP A C 1
ATOM 650 O O . ASP A 1 83 ? -17.326 7.750 23.855 1.00 60.91 83 ASP A O 1
ATOM 654 N N . LYS A 1 84 ? -15.901 6.149 23.300 1.00 54.78 84 LYS A N 1
ATOM 655 C CA . LYS A 1 84 ? -15.227 6.197 24.614 1.00 54.78 84 LYS A CA 1
ATOM 656 C C . LYS A 1 84 ? -13.703 6.303 24.550 1.00 54.78 84 LYS A C 1
ATOM 658 O O . LYS A 1 84 ? -12.969 5.327 24.511 1.00 54.78 84 LYS A O 1
ATOM 663 N N . LYS A 1 85 ? -13.260 7.562 24.655 1.00 60.03 85 LYS A N 1
ATOM 664 C CA . LYS A 1 85 ? -12.232 8.069 25.589 1.00 60.03 85 LYS A CA 1
ATOM 665 C C . LYS A 1 85 ? -11.154 7.057 26.031 1.00 60.03 85 LYS A C 1
ATOM 667 O O . LYS A 1 85 ? -11.223 6.540 27.137 1.00 60.03 85 LYS A O 1
ATOM 672 N N . SER A 1 86 ? -10.084 6.908 25.252 1.00 57.38 86 SER A N 1
ATOM 673 C CA . SER A 1 86 ? -8.762 6.613 25.843 1.00 57.38 86 SER A CA 1
ATOM 674 C C . SER A 1 86 ? -7.591 7.114 24.994 1.00 57.38 86 SER A C 1
ATOM 676 O O . SER A 1 86 ? -6.551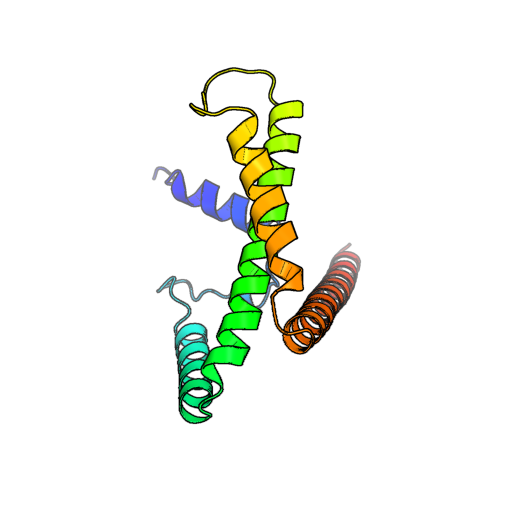 7.464 25.541 1.00 57.38 86 SER A O 1
ATOM 678 N N . PHE A 1 87 ? -7.770 7.257 23.675 1.00 57.59 87 PHE A N 1
ATOM 679 C CA . PHE A 1 87 ? -6.737 7.801 22.790 1.00 57.59 87 PHE A CA 1
ATOM 680 C C . PHE A 1 87 ? -7.084 9.232 22.344 1.00 57.59 87 PHE A C 1
ATOM 682 O O . PHE A 1 87 ? -7.924 9.458 21.462 1.00 57.59 87 PHE A O 1
ATOM 689 N N . LYS A 1 88 ? -6.469 10.226 22.998 1.00 57.81 88 LYS A N 1
ATOM 690 C CA . LYS A 1 88 ? -6.542 11.640 22.603 1.00 57.81 88 LYS A CA 1
ATOM 691 C C . LYS A 1 88 ? -5.447 11.907 21.573 1.00 57.81 88 LYS A C 1
ATOM 693 O O . LYS A 1 88 ? -4.291 12.085 21.936 1.00 57.81 88 LYS A O 1
ATOM 698 N N . LEU A 1 89 ? -5.807 11.931 20.290 1.00 61.06 89 LEU A N 1
ATOM 699 C CA . LEU A 1 89 ? -4.907 12.459 19.265 1.00 61.06 89 LEU A CA 1
ATOM 700 C C . LEU A 1 89 ? -4.739 13.971 19.513 1.00 61.06 89 LEU A C 1
ATOM 702 O O . LEU A 1 89 ? -5.763 14.660 19.552 1.00 61.06 89 LEU A O 1
ATOM 706 N N . PRO A 1 90 ? -3.508 14.499 19.645 1.00 63.16 90 PRO A N 1
ATOM 707 C CA . PRO A 1 90 ? -3.277 15.914 19.954 1.00 63.16 90 PRO A CA 1
ATOM 708 C C . PRO A 1 90 ? -3.836 16.878 18.890 1.00 63.16 90 PRO A C 1
ATOM 710 O O . PRO A 1 90 ? -4.119 18.025 19.206 1.00 63.16 90 PRO A O 1
ATOM 713 N N . PHE A 1 91 ? -4.082 16.402 17.662 1.00 62.16 91 PHE A N 1
ATOM 714 C CA . PHE A 1 91 ? -4.650 17.178 16.547 1.00 62.16 91 PHE A CA 1
ATOM 715 C C . PHE A 1 91 ? -5.959 16.585 15.998 1.00 62.16 91 PHE A C 1
ATOM 717 O O . PHE A 1 91 ? -6.218 16.611 14.794 1.00 62.16 91 PHE A O 1
ATOM 724 N N . HIS A 1 92 ? -6.793 15.987 16.850 1.00 60.97 92 HIS A N 1
ATOM 725 C CA . HIS A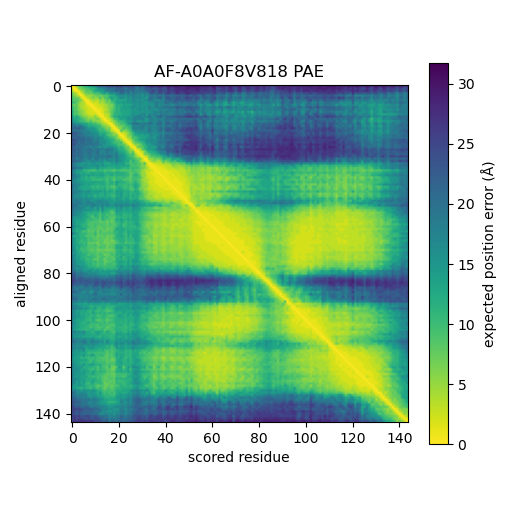 1 92 ? -8.104 15.503 16.412 1.00 60.97 92 HIS A CA 1
ATOM 726 C C . HIS A 1 92 ? -9.081 16.678 16.201 1.00 60.97 92 HIS A C 1
ATOM 728 O O . HIS A 1 92 ? -9.234 17.463 17.136 1.00 60.97 92 HIS A O 1
ATOM 734 N N . PRO A 1 93 ? -9.804 16.798 15.063 1.00 70.06 93 PRO A N 1
ATOM 735 C CA . PRO A 1 93 ? -10.026 15.833 13.967 1.00 70.06 93 PRO A CA 1
ATOM 736 C C . PRO A 1 93 ? -9.148 16.033 12.718 1.00 70.06 93 PRO A C 1
ATOM 738 O O . PRO A 1 93 ? -9.309 15.312 11.736 1.00 70.06 93 PRO A O 1
ATOM 741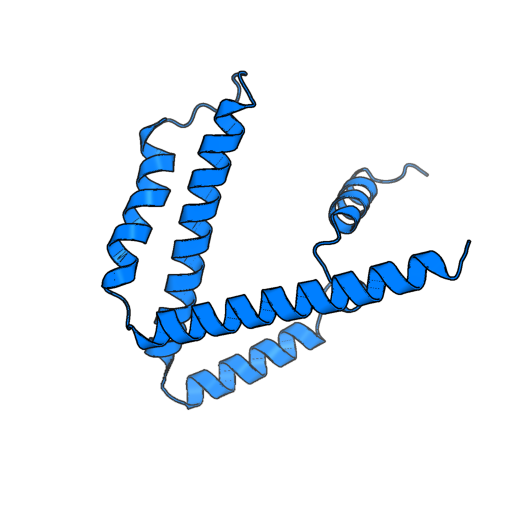 N N . LEU A 1 94 ? -8.235 17.003 12.732 1.00 75.38 94 LEU A N 1
ATOM 742 C CA . LEU A 1 94 ? -7.451 17.394 11.560 1.00 75.38 94 LEU A CA 1
ATOM 743 C C . LEU A 1 94 ? -6.507 16.280 11.091 1.00 75.38 94 LEU A C 1
ATOM 745 O O . LEU A 1 94 ? -6.414 16.042 9.893 1.00 75.38 94 LEU A O 1
ATOM 749 N N . GLY A 1 95 ? -5.861 15.559 12.014 1.00 81.69 95 GLY A N 1
ATOM 750 C CA . GLY A 1 95 ? -4.874 14.521 11.681 1.00 81.69 95 GLY A CA 1
ATOM 751 C C . GLY A 1 95 ? -5.383 13.463 10.685 1.00 81.69 95 GLY A C 1
ATOM 752 O O . GLY A 1 95 ? -4.813 13.338 9.603 1.00 81.69 95 GLY A O 1
ATOM 753 N N . PRO A 1 96 ? -6.476 12.732 10.985 1.00 82.25 96 PRO A N 1
ATOM 754 C CA . PRO A 1 96 ? -7.036 11.741 10.062 1.00 82.25 96 PRO A CA 1
ATOM 755 C C . PRO A 1 96 ? -7.507 12.331 8.727 1.00 82.25 96 PRO A C 1
ATOM 757 O O . PRO A 1 96 ? -7.386 11.677 7.696 1.00 82.25 96 PRO A O 1
ATOM 760 N N . ILE A 1 97 ? -8.022 13.564 8.733 1.00 84.94 97 ILE A N 1
ATOM 761 C CA . ILE A 1 97 ? -8.492 14.253 7.524 1.00 84.94 97 ILE A CA 1
ATOM 762 C C . ILE A 1 97 ? -7.306 14.601 6.614 1.00 84.94 97 ILE A C 1
ATOM 764 O O . ILE A 1 97 ? -7.347 14.323 5.417 1.00 84.94 97 ILE A O 1
ATOM 768 N N . LEU A 1 98 ? -6.219 15.126 7.182 1.00 87.94 98 LEU A N 1
ATOM 769 C CA . LEU A 1 98 ? -4.964 15.392 6.472 1.00 87.94 98 LEU A CA 1
ATOM 770 C C . LEU A 1 98 ? -4.385 14.110 5.855 1.00 87.94 98 LEU A C 1
ATOM 772 O O . LEU A 1 98 ? -3.971 14.137 4.698 1.00 87.94 98 LEU A O 1
ATOM 776 N N . CYS A 1 99 ? -4.436 12.978 6.566 1.00 85.38 99 CYS A N 1
ATOM 777 C CA . CYS A 1 99 ? -4.003 11.678 6.036 1.00 85.38 99 CYS A CA 1
ATOM 778 C C . CYS A 1 99 ? -4.824 11.187 4.834 1.00 85.38 99 CYS A C 1
ATOM 780 O O . CYS A 1 99 ? -4.332 10.365 4.070 1.00 85.38 99 CYS A O 1
ATOM 782 N N . ILE A 1 100 ? -6.061 11.658 4.658 1.00 88.56 100 ILE A N 1
ATOM 783 C CA . ILE A 1 100 ? -6.883 11.324 3.487 1.00 88.56 100 ILE A CA 1
ATOM 784 C C . ILE A 1 100 ? -6.623 12.317 2.356 1.00 88.56 100 ILE A C 1
ATOM 786 O O . ILE A 1 100 ? -6.462 11.903 1.211 1.00 88.56 100 ILE A O 1
ATOM 790 N N . ILE A 1 101 ? -6.582 13.612 2.673 1.00 92.06 101 ILE A N 1
ATOM 791 C CA . ILE A 1 101 ? -6.512 14.689 1.681 1.00 92.06 101 ILE A CA 1
ATOM 792 C C . ILE A 1 101 ? -5.125 14.775 1.038 1.00 92.06 101 ILE A C 1
ATOM 794 O O . ILE A 1 101 ? -5.034 14.881 -0.183 1.00 92.06 101 ILE A O 1
ATOM 798 N N . LEU A 1 102 ? -4.049 14.706 1.831 1.00 91.31 102 LEU A N 1
ATOM 799 C CA . LEU A 1 102 ? -2.682 14.865 1.321 1.00 91.31 102 LEU A CA 1
ATOM 800 C C . LEU A 1 102 ? -2.333 13.823 0.245 1.00 91.31 102 LEU A C 1
ATOM 802 O O . LEU A 1 102 ? -1.870 14.230 -0.821 1.00 91.31 102 LEU A O 1
ATOM 806 N N . PRO A 1 103 ? -2.586 12.511 0.442 1.00 90.12 103 PRO A N 1
ATOM 807 C CA . PRO A 1 103 ? -2.306 11.532 -0.600 1.00 90.12 103 PRO A CA 1
ATOM 808 C C . PRO A 1 103 ? -3.227 11.687 -1.809 1.00 90.12 103 PRO A C 1
ATOM 810 O O . PRO A 1 103 ? -2.779 11.544 -2.941 1.00 90.12 103 PRO A O 1
ATOM 813 N N . LEU A 1 104 ? -4.497 12.039 -1.593 1.00 88.19 104 LEU A N 1
ATOM 814 C CA . LEU A 1 104 ? -5.471 12.176 -2.675 1.00 88.19 104 LEU A CA 1
ATOM 815 C C . LEU A 1 104 ? -5.113 13.312 -3.645 1.00 88.19 104 LEU A C 1
ATOM 817 O O . LEU A 1 104 ? -5.296 13.166 -4.851 1.00 88.19 104 LEU A O 1
ATOM 821 N N . ILE A 1 105 ? -4.555 14.411 -3.128 1.00 89.69 105 ILE A N 1
ATOM 822 C CA . ILE A 1 105 ? -4.051 15.529 -3.940 1.00 89.69 105 ILE A CA 1
ATOM 823 C C . ILE A 1 105 ? -2.780 15.144 -4.707 1.00 89.69 105 ILE A C 1
ATOM 825 O O . ILE A 1 105 ? -2.548 15.677 -5.788 1.00 89.69 105 ILE A O 1
ATOM 829 N N . LEU A 1 106 ? -1.961 14.227 -4.182 1.00 86.88 106 LEU A N 1
ATOM 830 C CA . LEU A 1 106 ? -0.680 13.869 -4.794 1.00 86.88 106 LEU A CA 1
ATOM 831 C C . LEU A 1 106 ? -0.789 12.785 -5.880 1.00 86.88 106 LEU A C 1
ATOM 833 O O . LEU A 1 106 ? 0.053 12.742 -6.771 1.00 86.88 106 LEU A O 1
ATOM 837 N N . ILE A 1 107 ? -1.831 11.945 -5.851 1.00 84.81 107 ILE A N 1
ATOM 838 C CA . ILE A 1 107 ? -2.107 10.928 -6.886 1.00 84.81 107 ILE A CA 1
ATOM 839 C C . ILE A 1 107 ? -2.054 11.477 -8.329 1.00 84.81 107 ILE A C 1
ATOM 841 O O . ILE A 1 107 ? -1.411 10.833 -9.157 1.00 84.81 107 ILE A O 1
ATOM 845 N N . PRO A 1 108 ? -2.664 12.628 -8.681 1.00 82.00 108 PRO A N 1
ATOM 846 C CA . PRO A 1 108 ? -2.595 13.157 -10.047 1.00 82.00 108 PRO A CA 1
ATOM 847 C C . PRO A 1 108 ? -1.200 13.642 -10.475 1.00 82.00 108 PRO A C 1
ATOM 849 O O . PRO A 1 108 ? -0.983 13.837 -11.667 1.00 82.00 108 PRO A O 1
ATOM 852 N N . PHE A 1 109 ? -0.258 13.835 -9.545 1.00 83.44 109 PHE A N 1
ATOM 853 C CA . PHE A 1 109 ? 1.131 14.185 -9.873 1.00 83.44 109 PHE A CA 1
ATOM 854 C C . PHE A 1 109 ? 1.988 12.960 -10.230 1.00 83.44 109 PHE A C 1
ATOM 856 O O . PHE A 1 109 ? 3.137 13.121 -10.639 1.00 83.44 109 PHE A O 1
ATOM 863 N N . LEU A 1 110 ? 1.462 11.741 -10.069 1.00 81.19 110 LEU A N 1
ATOM 864 C CA . LEU A 1 110 ? 2.146 10.508 -10.454 1.00 81.19 110 LEU A CA 1
ATOM 865 C C . LEU A 1 110 ? 1.887 10.143 -11.919 1.00 81.19 110 LEU A C 1
ATOM 867 O O . LEU A 1 110 ? 0.874 10.506 -12.513 1.00 81.19 110 LEU A O 1
ATOM 871 N N . GLU A 1 111 ? 2.799 9.358 -12.493 1.00 81.50 111 GLU A N 1
ATOM 872 C CA . GLU A 1 111 ? 2.663 8.861 -13.860 1.00 81.50 111 GLU A CA 1
ATOM 873 C C . GLU A 1 111 ? 1.363 8.066 -14.057 1.00 81.50 111 GLU A C 1
ATOM 875 O O . GLU A 1 111 ? 1.106 7.076 -13.363 1.00 81.50 111 GLU A O 1
ATOM 880 N N . PHE A 1 112 ? 0.585 8.434 -15.081 1.00 80.50 112 PHE A N 1
ATOM 881 C CA . PHE A 1 112 ? -0.661 7.749 -15.451 1.00 80.50 112 PHE A CA 1
ATOM 882 C C . PHE A 1 112 ? -0.482 6.239 -15.664 1.00 80.50 112 PHE A C 1
ATOM 884 O O . PHE A 1 112 ? -1.355 5.451 -15.296 1.00 80.50 112 PHE A O 1
ATOM 891 N N . ASN A 1 113 ? 0.672 5.816 -16.189 1.00 81.69 113 ASN A N 1
ATOM 892 C CA . ASN A 1 113 ? 0.985 4.402 -16.402 1.00 81.69 113 ASN A CA 1
ATOM 893 C C . ASN A 1 113 ? 1.002 3.600 -15.090 1.00 81.69 113 ASN A C 1
ATOM 895 O O . ASN A 1 113 ? 0.559 2.450 -15.067 1.00 81.69 113 ASN A O 1
ATOM 899 N N . SER A 1 114 ? 1.452 4.208 -13.986 1.00 84.38 114 SER A N 1
ATOM 900 C CA . SER A 1 114 ? 1.492 3.557 -12.669 1.00 84.38 114 SER A CA 1
ATOM 901 C C . SER A 1 114 ? 0.087 3.301 -12.120 1.00 84.38 114 SER A C 1
ATOM 903 O O . SER A 1 114 ? -0.164 2.250 -11.528 1.00 84.38 114 SER A O 1
ATOM 905 N N . ILE A 1 115 ? -0.844 4.232 -12.360 1.00 83.88 115 ILE A N 1
ATOM 906 C CA . ILE A 1 115 ? -2.249 4.106 -11.948 1.00 83.88 115 ILE A CA 1
ATOM 907 C C . ILE A 1 115 ? -2.890 2.912 -12.659 1.00 83.88 115 ILE A C 1
ATOM 909 O O . ILE A 1 115 ? -3.490 2.058 -12.009 1.00 83.88 115 ILE A O 1
ATOM 913 N N . ILE A 1 116 ? -2.708 2.810 -13.979 1.00 87.19 116 ILE A N 1
ATOM 914 C CA . ILE A 1 116 ? -3.284 1.730 -14.792 1.00 87.19 116 ILE A CA 1
ATOM 915 C C . ILE A 1 116 ? -2.764 0.368 -14.326 1.00 87.19 116 ILE A C 1
ATOM 917 O O . ILE A 1 116 ? -3.566 -0.531 -14.057 1.00 87.19 116 ILE A O 1
ATOM 921 N N . ILE A 1 117 ? -1.440 0.217 -14.180 1.00 87.38 117 ILE A N 1
ATOM 922 C CA . ILE A 1 117 ? -0.833 -1.038 -13.715 1.00 87.38 117 ILE A CA 1
ATOM 923 C C . ILE A 1 117 ? -1.382 -1.430 -12.341 1.00 87.38 117 ILE A C 1
ATOM 925 O O . ILE A 1 117 ? -1.748 -2.588 -12.130 1.00 87.38 117 ILE A O 1
ATOM 929 N N . PHE A 1 118 ? -1.484 -0.471 -11.418 1.00 87.19 118 PHE A N 1
ATOM 930 C CA . PHE A 1 118 ? -1.963 -0.733 -10.068 1.00 87.19 118 PHE A CA 1
ATOM 931 C C . PHE A 1 118 ? -3.436 -1.146 -10.062 1.00 87.19 118 PHE A C 1
ATOM 933 O O . PHE A 1 118 ? -3.808 -2.100 -9.371 1.00 87.19 118 PHE A O 1
ATOM 940 N N . THR A 1 119 ? -4.278 -0.466 -10.844 1.00 87.94 119 THR A N 1
ATOM 941 C CA . THR A 1 119 ? -5.696 -0.809 -10.978 1.00 87.94 119 THR A CA 1
ATOM 942 C C . THR A 1 119 ? -5.860 -2.215 -11.543 1.00 87.94 119 THR A C 1
ATOM 944 O O . THR A 1 119 ? -6.594 -3.012 -10.958 1.00 87.94 119 THR A O 1
ATOM 947 N N . VAL A 1 120 ? -5.141 -2.555 -12.617 1.00 91.62 120 VAL A N 1
ATOM 948 C CA . VAL A 1 120 ? -5.178 -3.895 -13.225 1.00 91.62 120 VAL A CA 1
ATOM 949 C C . VAL A 1 120 ? -4.706 -4.959 -12.232 1.00 91.62 120 VAL A C 1
ATOM 951 O O . VAL A 1 120 ? -5.393 -5.962 -12.035 1.00 91.62 120 VAL A O 1
ATOM 954 N N . TRP A 1 121 ? -3.585 -4.727 -11.546 1.00 88.19 121 TRP A N 1
ATOM 955 C CA . TRP A 1 121 ? -3.035 -5.663 -10.561 1.00 88.19 121 TRP A CA 1
ATOM 956 C C . TRP A 1 121 ? -3.971 -5.883 -9.368 1.00 88.19 121 TRP A C 1
ATOM 958 O O . TRP A 1 121 ? -4.196 -7.018 -8.940 1.00 88.19 121 TRP A O 1
ATOM 968 N N . THR A 1 122 ? -4.585 -4.811 -8.866 1.00 86.56 122 THR A N 1
ATOM 969 C CA . THR A 1 122 ? -5.589 -4.889 -7.798 1.00 86.56 122 THR A CA 1
ATOM 970 C C . THR A 1 122 ? -6.797 -5.707 -8.250 1.00 86.56 122 THR A C 1
ATOM 972 O O . THR A 1 122 ? -7.263 -6.579 -7.513 1.00 86.56 122 THR A O 1
ATOM 975 N N . PHE A 1 123 ? -7.277 -5.489 -9.478 1.00 90.19 123 PHE A N 1
ATOM 976 C CA . PHE A 1 123 ? -8.401 -6.238 -10.039 1.00 90.19 123 PHE A CA 1
ATOM 977 C C . PHE A 1 123 ? -8.080 -7.731 -10.167 1.00 90.19 123 PHE A C 1
ATOM 979 O O . PHE A 1 123 ? -8.886 -8.574 -9.771 1.00 90.19 123 PHE A O 1
ATOM 986 N N . ILE A 1 124 ? -6.872 -8.064 -10.633 1.00 88.88 124 ILE A N 1
ATOM 987 C CA . ILE A 1 124 ? -6.364 -9.441 -10.692 1.00 88.88 124 ILE A CA 1
ATOM 988 C C . ILE A 1 124 ? -6.366 -10.074 -9.295 1.00 88.88 124 ILE A C 1
ATOM 990 O O . ILE A 1 124 ? -6.891 -11.175 -9.122 1.00 88.88 124 ILE A O 1
ATOM 994 N N . GLY A 1 125 ? -5.850 -9.372 -8.282 1.00 83.38 125 GLY A N 1
ATOM 995 C CA . GLY A 1 125 ? -5.844 -9.853 -6.897 1.00 83.38 125 GLY A CA 1
ATOM 996 C C . GLY A 1 125 ? -7.252 -10.138 -6.361 1.00 83.38 125 GLY A C 1
ATOM 997 O O . GLY A 1 125 ? -7.490 -11.186 -5.752 1.00 83.38 125 GLY A O 1
ATOM 998 N N . VAL A 1 126 ? -8.210 -9.251 -6.643 1.00 83.38 126 VAL A N 1
ATOM 999 C CA . VAL A 1 126 ? -9.621 -9.436 -6.266 1.00 83.38 126 VAL A CA 1
ATOM 1000 C C . VAL A 1 126 ? -10.233 -10.641 -6.984 1.00 83.38 126 VAL A C 1
ATOM 1002 O O . VAL A 1 126 ? -10.873 -11.467 -6.330 1.00 83.38 126 VAL A O 1
ATOM 1005 N N . ILE A 1 127 ? -9.998 -10.796 -8.290 1.00 84.88 127 ILE A N 1
ATOM 1006 C CA . ILE A 1 127 ? -10.489 -11.937 -9.077 1.00 84.88 127 ILE A CA 1
ATOM 1007 C C . ILE A 1 127 ? -9.931 -13.255 -8.528 1.00 84.88 127 ILE A C 1
ATOM 1009 O O . ILE A 1 127 ? -10.696 -14.191 -8.286 1.00 84.88 127 ILE A O 1
ATOM 1013 N N . ILE A 1 128 ? -8.623 -13.335 -8.263 1.00 82.31 128 ILE A N 1
ATOM 1014 C CA . ILE A 1 128 ? -7.989 -14.533 -7.690 1.00 82.31 128 ILE A CA 1
ATOM 1015 C C . ILE A 1 128 ? -8.596 -14.862 -6.322 1.00 82.31 128 ILE A C 1
ATOM 1017 O O . ILE A 1 128 ? -8.912 -16.027 -6.047 1.00 82.31 128 ILE A O 1
ATOM 1021 N N . ASN A 1 129 ? -8.801 -13.852 -5.472 1.00 75.12 129 ASN A N 1
ATOM 1022 C CA . ASN A 1 129 ? -9.444 -14.037 -4.174 1.00 75.12 129 ASN A CA 1
ATOM 1023 C C . ASN A 1 129 ? -10.884 -14.553 -4.337 1.00 75.12 129 ASN A C 1
ATOM 1025 O O . ASN A 1 129 ? -11.274 -15.518 -3.680 1.00 75.12 129 ASN A O 1
ATOM 1029 N N . MET A 1 130 ? -11.663 -13.990 -5.265 1.00 75.88 130 MET A N 1
ATOM 1030 C CA . MET A 1 130 ? -13.025 -14.449 -5.554 1.00 75.88 130 MET A CA 1
ATOM 1031 C C . MET A 1 130 ? -13.062 -15.895 -6.060 1.00 75.88 130 MET A C 1
ATOM 1033 O O . MET A 1 130 ? -13.858 -16.690 -5.554 1.00 75.88 130 MET A O 1
ATOM 1037 N N . ILE A 1 131 ? -12.181 -16.271 -6.991 1.00 76.50 131 ILE A N 1
ATOM 1038 C CA . ILE A 1 131 ? -12.084 -17.643 -7.515 1.00 76.50 131 ILE A CA 1
ATOM 1039 C C . ILE A 1 131 ? -11.698 -18.614 -6.394 1.00 76.50 131 ILE A C 1
ATOM 1041 O O . ILE A 1 131 ? -12.322 -19.665 -6.233 1.00 76.50 131 ILE A O 1
ATOM 1045 N N . THR A 1 132 ? -10.708 -18.260 -5.575 1.00 68.12 132 THR A N 1
ATOM 1046 C CA . THR A 1 132 ? -10.253 -19.099 -4.454 1.00 68.12 132 THR A CA 1
ATOM 1047 C C . THR A 1 132 ? -11.345 -19.244 -3.391 1.00 68.12 132 THR A C 1
ATOM 1049 O O . THR A 1 132 ? -11.604 -20.351 -2.908 1.00 68.12 132 THR A O 1
ATOM 1052 N N . LYS A 1 133 ? -12.059 -18.156 -3.078 1.00 64.75 133 LYS A N 1
ATOM 1053 C CA . LYS A 1 133 ? -13.225 -18.153 -2.183 1.00 64.75 133 LYS A CA 1
ATOM 1054 C C . LYS A 1 133 ? -14.346 -19.047 -2.721 1.00 64.75 133 LYS A C 1
ATOM 1056 O O . LYS A 1 133 ? -14.943 -19.797 -1.947 1.00 64.75 133 LYS A O 1
ATOM 1061 N N . HIS A 1 134 ? -14.596 -19.025 -4.031 1.00 57.94 134 HIS A N 1
ATOM 1062 C CA . HIS A 1 134 ? -15.601 -19.873 -4.675 1.00 57.94 134 HIS A CA 1
ATOM 1063 C C . HIS A 1 134 ? -15.212 -21.362 -4.634 1.00 57.94 134 HIS A C 1
ATOM 1065 O O . HIS A 1 134 ? -16.035 -22.205 -4.275 1.00 57.94 134 HIS A O 1
ATOM 1071 N N . ARG A 1 135 ? -13.934 -21.691 -4.873 1.00 56.22 135 ARG A N 1
ATOM 1072 C CA . ARG A 1 135 ? -13.413 -23.068 -4.750 1.00 56.22 135 ARG A CA 1
ATOM 1073 C C . ARG A 1 135 ? -13.453 -23.598 -3.312 1.00 56.22 135 ARG A C 1
ATOM 1075 O O . ARG A 1 135 ? -13.658 -24.794 -3.115 1.00 56.22 135 ARG A O 1
ATOM 1082 N N . ARG A 1 136 ? -13.307 -22.730 -2.302 1.00 55.69 136 ARG A N 1
ATOM 1083 C CA . ARG A 1 136 ? -13.405 -23.112 -0.880 1.00 55.69 136 ARG A CA 1
ATOM 1084 C C . ARG A 1 136 ? -14.843 -23.442 -0.467 1.00 55.69 136 ARG A C 1
ATOM 1086 O O . ARG A 1 136 ? -15.050 -24.439 0.216 1.00 55.69 136 ARG A O 1
ATOM 1093 N N . LYS A 1 137 ? -15.828 -22.675 -0.956 1.00 51.00 137 LYS A N 1
ATOM 1094 C CA . LYS A 1 137 ? -17.262 -22.910 -0.695 1.00 51.00 137 LYS A CA 1
ATOM 1095 C C . LYS A 1 137 ? -17.767 -24.246 -1.270 1.00 51.00 137 LYS A C 1
ATOM 1097 O O . LYS A 1 137 ? -18.730 -24.798 -0.754 1.00 51.00 137 LYS A O 1
ATOM 1102 N N . SER A 1 138 ? -17.107 -24.774 -2.306 1.00 48.16 138 SER A N 1
ATOM 1103 C CA . SER A 1 138 ? -17.464 -26.061 -2.921 1.00 48.16 138 SER A CA 1
ATOM 1104 C C . SER A 1 138 ? -16.962 -27.284 -2.131 1.00 48.16 138 SER A C 1
ATOM 1106 O O . SER A 1 138 ? -17.619 -28.318 -2.134 1.00 48.16 138 SER A O 1
ATOM 1108 N N . ARG A 1 139 ? -15.846 -27.176 -1.386 1.00 49.44 139 ARG A N 1
ATOM 1109 C CA . ARG A 1 139 ?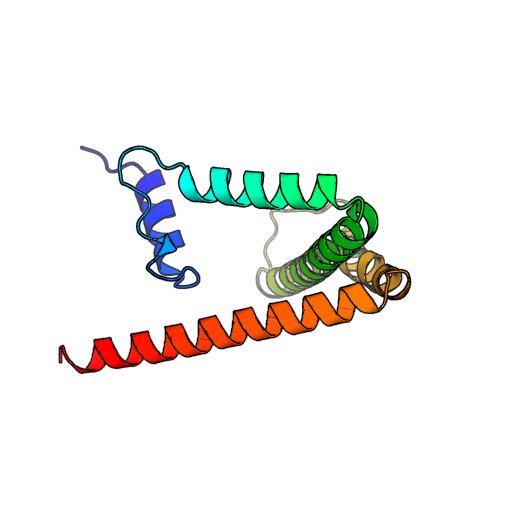 -15.339 -28.290 -0.553 1.00 49.44 139 ARG A CA 1
ATOM 1110 C C . ARG A 1 139 ? -16.113 -28.487 0.754 1.00 49.44 139 ARG A C 1
ATOM 1112 O O . ARG A 1 139 ? -16.191 -29.610 1.224 1.00 49.44 139 ARG A O 1
ATOM 1119 N N . GLU A 1 140 ? -16.702 -27.431 1.313 1.00 50.72 140 GLU A N 1
ATOM 1120 C CA . GLU A 1 140 ? -17.502 -27.506 2.553 1.00 50.72 140 GLU A CA 1
ATOM 1121 C C . GLU A 1 140 ? -18.846 -28.237 2.363 1.00 50.72 140 GLU A C 1
ATOM 1123 O O . GLU A 1 140 ? -19.425 -28.709 3.332 1.00 50.72 140 GLU A O 1
ATOM 1128 N N . LYS A 1 141 ? -19.341 -28.358 1.122 1.00 43.97 141 LYS A N 1
ATOM 1129 C CA . LYS A 1 141 ? -20.617 -29.024 0.809 1.00 43.97 141 LYS A CA 1
ATOM 1130 C C . LYS A 1 141 ? -20.521 -30.538 0.590 1.00 43.97 141 LYS A C 1
ATOM 1132 O O . LYS A 1 141 ? -21.557 -31.173 0.499 1.00 43.97 141 LYS A O 1
ATOM 1137 N N . ILE A 1 142 ? -19.318 -31.103 0.470 1.00 53.44 142 ILE A N 1
ATOM 1138 C CA . ILE A 1 142 ? -19.113 -32.539 0.181 1.00 53.44 142 ILE A CA 1
ATOM 1139 C C . ILE A 1 142 ? -18.893 -33.345 1.483 1.00 53.44 142 ILE A C 1
ATOM 1141 O O . ILE A 1 142 ? -18.870 -34.568 1.467 1.00 53.44 142 ILE A O 1
ATOM 1145 N N . THR A 1 143 ? -18.749 -32.664 2.624 1.00 48.38 143 THR A N 1
ATOM 1146 C CA . THR A 1 143 ? -18.512 -33.261 3.952 1.00 48.38 143 THR A CA 1
ATOM 1147 C C . THR A 1 143 ? -19.724 -33.196 4.895 1.00 48.38 143 THR A C 1
ATOM 1149 O O . THR A 1 143 ? -19.547 -33.363 6.100 1.00 48.38 143 THR A O 1
ATOM 1152 N N . LEU A 1 144 ? -20.925 -32.921 4.375 1.00 43.91 144 LEU A N 1
ATOM 1153 C CA . LEU A 1 144 ? -22.210 -33.043 5.082 1.00 43.91 144 LEU A CA 1
ATOM 1154 C C . LEU A 1 144 ? -23.065 -34.092 4.374 1.00 43.91 144 LEU A C 1
ATOM 1156 O O . LEU A 1 144 ? -23.764 -34.834 5.091 1.00 43.91 144 LEU A O 1
#

Sequence (144 aa):
MIPNVNTYIYKNLSRDKFLPASLSSINSKFDSPHIAIIITFIVSLSLVLSNQVGFIASITNLSYMIILSFVGLAVLKLRKFEDKKSFKLPFHPLGPILCIILPLILIPFLEFNSIIIFTVWTFIGVIINMITKHRRKSREKITL

Radius of gyration: 20.4 Å; Cα contacts (8 Å, |Δi|>4): 48; chains: 1; bounding box: 42×51×48 Å

pLDDT: mean 72.86, std 15.42, range [43.91, 92.69]

Solvent-accessible surface area (backbone atoms only — not comparable to full-atom values): 8627 Å² total; per-residue (Å²): 136,82,82,57,72,66,59,57,52,56,56,54,65,65,65,67,70,81,66,59,72,81,74,67,67,60,56,96,86,54,94,63,65,62,68,58,53,53,50,52,48,55,52,52,52,56,44,58,75,65,71,49,55,66,60,54,49,47,38,51,50,54,53,51,34,53,50,40,29,50,50,23,50,48,52,58,52,50,54,73,71,54,89,68,94,80,84,81,62,96,52,71,73,54,55,49,51,46,44,32,49,57,38,62,68,47,54,80,77,47,64,68,69,37,54,53,53,50,53,52,51,52,50,50,54,52,50,54,50,50,52,52,52,53,60,52,60,59,58,67,67,77,79,114